Protein AF-A0A672Z9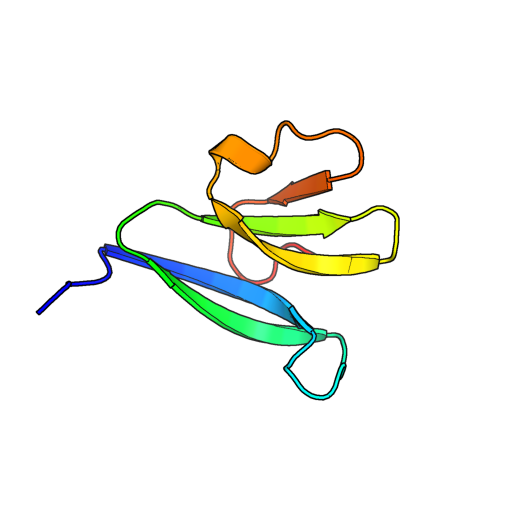K0-F1 (afdb_monomer)

Secondary structure (DSSP, 8-state):
-----EEEEEEE--TT--TTEEEEEEESS-EEEEEETTS-EEEEEGGGTTSTTEEEE-STT---

Sequence (64 aa):
MNISKYNIQCYGEDFLMVRNQVLQCSSPEKQACYTRATGEKGCTPLKFCSREGWSCCHTDLCNV

Radius of gyration: 11.38 Å; Cα contacts (8 Å, |Δi|>4): 147; chains: 1; bounding box: 26×18×36 Å

Mean predicted aligned error: 4.43 Å

Structure (mmCIF, N/CA/C/O backbone):
data_AF-A0A672Z9K0-F1
#
_entry.id   AF-A0A672Z9K0-F1
#
loop_
_atom_site.group_PDB
_atom_site.id
_atom_site.type_symbol
_atom_site.label_atom_id
_atom_site.label_alt_id
_atom_site.label_comp_id
_atom_site.label_asym_id
_atom_site.label_entity_id
_atom_site.label_seq_id
_atom_site.pdbx_PDB_ins_code
_atom_site.Cartn_x
_atom_site.Cartn_y
_atom_site.Cartn_z
_atom_site.occupancy
_atom_site.B_iso_or_equiv
_atom_site.auth_seq_id
_atom_site.auth_comp_id
_atom_site.auth_asym_id
_atom_site.auth_atom_id
_atom_site.pdbx_PDB_model_num
ATOM 1 N N . MET A 1 1 ? -2.598 7.001 24.292 1.00 45.91 1 MET A N 1
ATOM 2 C CA . MET A 1 1 ? -2.190 5.950 23.334 1.00 45.91 1 MET A CA 1
ATOM 3 C C . MET A 1 1 ? -3.145 5.998 22.156 1.00 45.91 1 MET A C 1
ATOM 5 O O . MET A 1 1 ? -4.333 5.786 22.359 1.00 45.91 1 MET A O 1
ATOM 9 N N . ASN A 1 2 ? -2.663 6.356 20.965 1.00 54.44 2 ASN A N 1
ATOM 10 C CA . ASN A 1 2 ? -3.487 6.331 19.756 1.00 54.44 2 ASN A CA 1
ATOM 11 C C . ASN A 1 2 ? -3.617 4.864 19.327 1.00 54.44 2 ASN A C 1
ATOM 13 O O . ASN A 1 2 ? -2.654 4.273 18.850 1.00 54.44 2 ASN A O 1
ATOM 17 N N . ILE A 1 3 ? -4.768 4.249 19.592 1.00 62.22 3 ILE A N 1
ATOM 18 C CA . ILE A 1 3 ? -5.032 2.860 19.210 1.00 62.22 3 ILE A CA 1
ATOM 19 C C . ILE A 1 3 ? -5.315 2.870 17.707 1.00 62.22 3 ILE A C 1
ATOM 21 O O . ILE A 1 3 ? -6.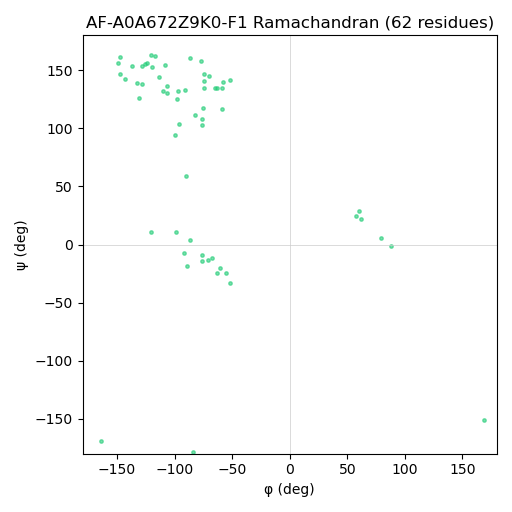360 3.366 17.282 1.00 62.22 3 ILE A O 1
ATOM 25 N N . SER A 1 4 ? -4.386 2.363 16.896 1.00 71.94 4 SER A N 1
ATOM 26 C CA . SER A 1 4 ? -4.651 2.096 15.481 1.00 71.94 4 SER A CA 1
ATOM 27 C C . SER A 1 4 ? -5.811 1.108 15.384 1.00 71.94 4 SER A C 1
ATOM 29 O O . SER A 1 4 ? -5.718 -0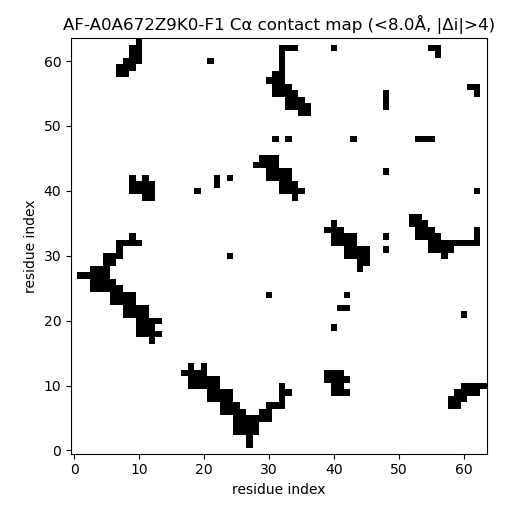.010 15.882 1.00 71.94 4 SER A O 1
ATOM 31 N N . LYS A 1 5 ? -6.926 1.543 14.792 1.00 81.88 5 LYS A N 1
ATOM 32 C CA . LYS A 1 5 ? -8.146 0.730 14.662 1.00 81.88 5 LYS A CA 1
ATOM 33 C C . LYS A 1 5 ? -8.157 -0.109 13.390 1.00 81.88 5 LYS A C 1
ATOM 35 O O . LYS A 1 5 ? -8.926 -1.060 13.303 1.00 81.88 5 LYS A O 1
ATOM 40 N N . TYR A 1 6 ? -7.325 0.254 12.419 1.00 90.81 6 TYR A N 1
ATOM 41 C CA . TYR A 1 6 ? -7.248 -0.403 11.127 1.00 90.81 6 TYR A CA 1
ATOM 42 C C . TYR A 1 6 ? -5.808 -0.780 10.820 1.00 90.81 6 TYR A C 1
ATOM 44 O O . TYR A 1 6 ? -4.880 -0.005 11.063 1.00 90.81 6 TYR A O 1
ATOM 52 N N . ASN A 1 7 ? -5.655 -1.978 10.274 1.00 94.31 7 ASN A N 1
ATOM 53 C CA . ASN A 1 7 ? -4.408 -2.512 9.765 1.00 94.31 7 ASN A CA 1
ATOM 54 C C . ASN A 1 7 ? -4.686 -3.105 8.381 1.00 94.31 7 ASN A C 1
ATOM 56 O O . ASN A 1 7 ? -5.743 -3.701 8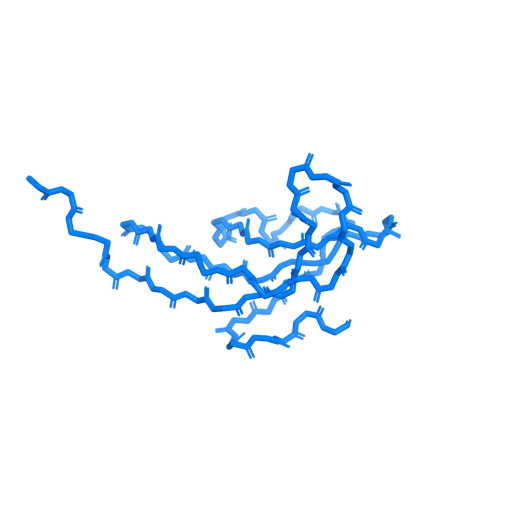.176 1.00 94.31 7 ASN A O 1
ATOM 60 N N . ILE A 1 8 ? -3.768 -2.879 7.449 1.00 96.19 8 ILE A N 1
ATOM 61 C CA . ILE A 1 8 ? -3.738 -3.531 6.142 1.00 96.19 8 ILE A CA 1
ATOM 62 C C . ILE A 1 8 ? -2.278 -3.779 5.769 1.00 96.19 8 ILE A C 1
ATOM 64 O O . ILE A 1 8 ? -1.407 -2.948 6.063 1.00 96.19 8 ILE A O 1
ATOM 68 N N . GLN A 1 9 ? -2.009 -4.913 5.138 1.00 97.25 9 GLN A N 1
ATOM 69 C CA . GLN A 1 9 ? -0.709 -5.218 4.558 1.00 97.25 9 GLN A CA 1
ATOM 70 C C . GLN A 1 9 ? -0.714 -4.889 3.071 1.00 97.25 9 GLN A C 1
ATOM 72 O O . GLN A 1 9 ? -1.624 -5.291 2.357 1.00 97.25 9 GLN A O 1
ATOM 77 N N . CYS A 1 10 ? 0.304 -4.189 2.583 1.00 96.62 10 CYS A N 1
ATOM 78 C CA . CYS A 1 10 ? 0.416 -3.839 1.165 1.00 96.62 10 CYS A CA 1
ATOM 79 C C . CYS A 1 10 ? 1.842 -4.041 0.676 1.00 96.62 10 CYS A C 1
ATOM 81 O O . CYS A 1 10 ? 2.788 -3.906 1.451 1.00 96.62 10 CYS A O 1
ATOM 83 N N . TYR A 1 11 ? 2.012 -4.290 -0.618 1.00 96.44 11 TYR A N 1
ATOM 84 C CA . TYR A 1 11 ? 3.319 -4.134 -1.239 1.00 96.44 11 TYR A CA 1
ATOM 85 C C . TYR A 1 11 ? 3.677 -2.653 -1.324 1.00 96.44 11 TYR A C 1
ATOM 87 O O . TYR A 1 11 ? 2.808 -1.807 -1.549 1.00 96.44 11 TYR A O 1
ATOM 95 N N . GLY A 1 12 ? 4.954 -2.337 -1.166 1.00 93.69 12 GLY A N 1
ATOM 96 C CA . GLY A 1 12 ? 5.442 -0.976 -1.293 1.00 93.69 12 GLY A CA 1
ATOM 97 C C . GLY A 1 12 ? 6.945 -0.878 -1.453 1.00 93.69 12 GLY A C 1
ATOM 98 O O . GLY A 1 12 ? 7.635 -1.874 -1.690 1.00 93.69 12 GLY A O 1
ATOM 99 N N . GLU A 1 13 ? 7.420 0.354 -1.346 1.00 89.38 13 GLU A N 1
ATOM 100 C CA . GLU A 1 13 ? 8.836 0.699 -1.314 1.00 89.38 13 GLU A CA 1
ATOM 101 C C . GLU A 1 13 ? 9.219 1.096 0.117 1.00 89.38 13 GLU A C 1
ATOM 103 O O . GLU A 1 13 ? 8.464 1.801 0.793 1.00 89.38 13 GLU A O 1
ATOM 108 N N . ASP A 1 14 ? 10.364 0.613 0.601 1.00 79.38 14 ASP A N 1
ATOM 109 C CA . ASP A 1 14 ? 10.928 1.068 1.874 1.00 79.38 14 ASP A CA 1
ATOM 110 C C . ASP A 1 14 ? 11.757 2.360 1.708 1.00 79.38 14 ASP A C 1
ATOM 112 O O . ASP A 1 14 ? 11.879 2.925 0.620 1.00 79.38 14 ASP A O 1
ATOM 116 N N . PHE A 1 15 ? 12.349 2.847 2.803 1.00 77.56 15 PHE A N 1
ATOM 117 C CA . PHE A 1 15 ? 13.168 4.066 2.797 1.00 77.56 15 PHE A CA 1
ATOM 118 C C . PHE A 1 15 ? 14.486 3.933 2.007 1.00 77.56 15 PHE A C 1
ATOM 120 O O . PHE A 1 15 ? 15.142 4.944 1.758 1.00 77.56 15 PHE A O 1
ATOM 127 N N . LEU A 1 16 ? 14.873 2.715 1.614 1.00 83.50 16 LEU A N 1
ATOM 128 C CA . 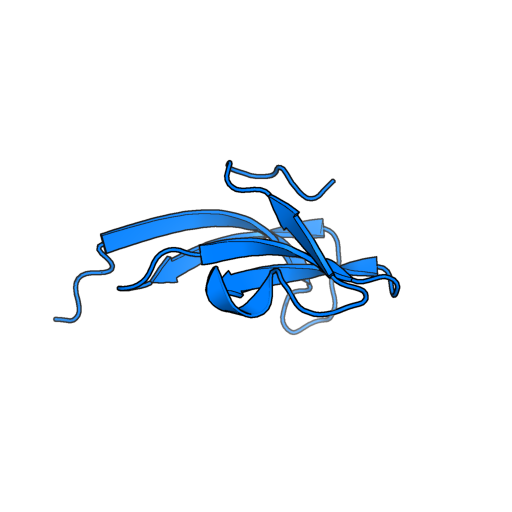LEU A 1 16 ? 16.020 2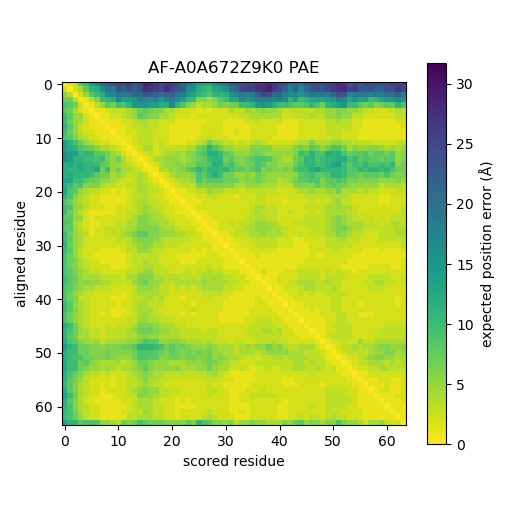.418 0.752 1.00 83.50 16 LEU A CA 1
ATOM 129 C C . LEU A 1 16 ? 15.596 2.182 -0.708 1.00 83.50 16 LEU A C 1
ATOM 131 O O . LEU A 1 16 ? 16.415 1.746 -1.516 1.00 83.50 16 LEU A O 1
ATOM 135 N N . MET A 1 17 ? 14.338 2.484 -1.058 1.00 78.50 17 MET A N 1
ATOM 136 C CA . MET A 1 17 ? 13.745 2.262 -2.384 1.00 78.50 17 MET A CA 1
ATOM 137 C C . MET A 1 17 ? 13.701 0.782 -2.795 1.00 78.50 17 MET A C 1
ATOM 139 O O . MET A 1 17 ? 13.613 0.459 -3.985 1.00 78.50 17 MET A O 1
ATOM 143 N N . VAL A 1 18 ? 13.746 -0.143 -1.832 1.00 81.62 18 VAL A N 1
ATOM 144 C CA . VAL A 1 18 ? 13.590 -1.566 -2.132 1.00 81.62 18 VAL A CA 1
ATOM 145 C C . VAL A 1 18 ? 12.120 -1.837 -2.418 1.00 81.62 18 VAL A C 1
ATOM 147 O O . VAL A 1 18 ? 11.252 -1.649 -1.568 1.00 81.62 18 VAL A O 1
ATOM 150 N N . ARG A 1 19 ? 11.844 -2.278 -3.646 1.00 84.75 19 ARG A N 1
ATOM 151 C CA . ARG A 1 19 ? 10.493 -2.560 -4.142 1.00 84.75 19 ARG A CA 1
ATOM 152 C C . ARG A 1 19 ? 9.939 -3.885 -3.632 1.00 84.75 19 ARG A C 1
ATOM 154 O O . ARG A 1 19 ? 10.686 -4.812 -3.331 1.00 84.75 19 ARG A O 1
ATOM 161 N N . ASN A 1 20 ? 8.608 -3.983 -3.649 1.00 84.94 20 ASN A N 1
ATOM 162 C CA . ASN A 1 20 ? 7.828 -5.171 -3.280 1.00 84.94 20 ASN A CA 1
ATOM 163 C C . ASN A 1 20 ? 8.047 -5.632 -1.830 1.00 84.94 20 ASN A C 1
ATOM 165 O O . ASN A 1 20 ? 7.883 -6.810 -1.517 1.00 84.94 20 ASN A O 1
ATOM 169 N N . GLN A 1 21 ? 8.379 -4.699 -0.939 1.00 92.69 21 GLN A N 1
ATOM 170 C CA . GLN A 1 21 ? 8.408 -4.959 0.495 1.00 92.69 21 GLN A CA 1
ATOM 171 C C . GLN A 1 21 ? 6.986 -5.032 1.047 1.00 92.69 21 GLN A C 1
ATOM 173 O O . GLN A 1 21 ? 6.092 -4.329 0.575 1.00 92.69 21 GLN A O 1
ATOM 178 N N . VAL A 1 22 ? 6.781 -5.875 2.059 1.00 95.19 22 VAL A N 1
ATOM 179 C CA . VAL A 1 22 ? 5.504 -5.957 2.775 1.00 95.19 22 VAL A CA 1
ATOM 180 C C . VAL A 1 22 ? 5.453 -4.848 3.820 1.00 95.19 22 VAL A C 1
ATOM 182 O O . VAL A 1 22 ? 6.175 -4.878 4.816 1.00 95.19 22 VAL A O 1
ATOM 185 N N . LEU A 1 23 ? 4.581 -3.868 3.600 1.00 93.50 23 LEU A N 1
ATOM 186 C CA . LEU A 1 23 ? 4.318 -2.774 4.526 1.00 93.50 23 LEU A CA 1
ATOM 187 C C . LEU A 1 23 ? 3.182 -3.149 5.478 1.00 93.50 23 LEU A C 1
ATOM 189 O O . LEU A 1 23 ? 2.127 -3.597 5.033 1.00 93.50 23 LEU A O 1
ATOM 193 N N . GLN A 1 24 ? 3.364 -2.906 6.779 1.00 93.62 24 GLN A N 1
ATOM 194 C CA . GLN A 1 24 ? 2.281 -2.973 7.764 1.00 93.62 24 GLN A CA 1
ATOM 195 C C . GLN A 1 24 ? 1.699 -1.586 8.034 1.00 93.62 24 GLN A C 1
ATOM 197 O O . GLN A 1 24 ? 2.267 -0.782 8.776 1.00 93.62 24 GLN A O 1
ATOM 202 N N . CYS A 1 25 ? 0.531 -1.312 7.466 1.00 92.56 25 CYS A N 1
ATOM 203 C CA . CYS A 1 25 ? -0.075 0.010 7.506 1.00 92.56 25 CYS A CA 1
ATOM 204 C C . CYS A 1 25 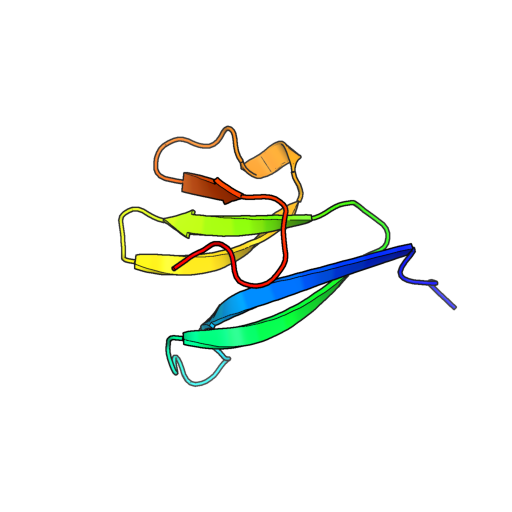? -1.141 0.092 8.592 1.00 92.56 25 CYS A C 1
ATOM 206 O O . CYS A 1 25 ? -2.306 -0.243 8.384 1.00 92.56 25 CYS A O 1
ATOM 208 N N . SER A 1 26 ? -0.723 0.569 9.765 1.00 92.88 26 SER A N 1
ATOM 209 C CA . SER A 1 26 ? -1.593 0.774 10.926 1.00 92.88 26 SER A CA 1
ATOM 210 C C . SER A 1 26 ? -2.035 2.233 11.025 1.00 92.88 26 SER A C 1
ATOM 212 O O . SER A 1 26 ? -1.191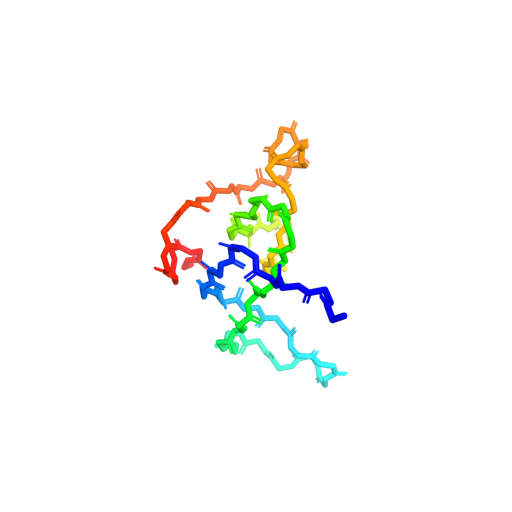 3.125 11.060 1.00 92.88 26 SER A O 1
ATOM 214 N N . SER A 1 27 ? -3.343 2.492 11.089 1.00 90.69 27 SER A N 1
ATOM 215 C CA . SER A 1 27 ? -3.882 3.855 11.208 1.00 90.69 27 SER A CA 1
ATOM 216 C C . SER A 1 27 ? -5.202 3.909 11.994 1.00 90.69 27 SER A C 1
ATOM 218 O O . SER A 1 27 ? -5.935 2.917 12.067 1.00 90.69 27 SER A O 1
ATOM 220 N N . PRO A 1 28 ? -5.544 5.065 12.598 1.00 91.44 28 PRO A N 1
ATOM 221 C CA . PRO A 1 28 ? -6.887 5.330 13.111 1.00 91.44 28 PRO A CA 1
ATOM 222 C C . PRO A 1 28 ? -7.975 5.362 12.024 1.00 91.44 28 PRO A C 1
ATOM 224 O O . PRO A 1 28 ? -9.142 5.125 12.337 1.00 91.44 28 PRO A O 1
ATOM 227 N N . GLU A 1 29 ? -7.616 5.645 10.767 1.00 91.88 29 GLU A N 1
ATOM 228 C CA . GLU A 1 29 ? -8.528 5.674 9.614 1.00 91.88 29 GLU A CA 1
ATOM 229 C C . GLU A 1 29 ? -8.301 4.483 8.669 1.00 91.88 29 GLU A C 1
ATOM 231 O O . GLU A 1 29 ? -7.212 3.910 8.616 1.00 91.88 29 GLU A O 1
ATOM 236 N N . LYS A 1 30 ? -9.340 4.097 7.912 1.00 92.69 30 LYS A N 1
ATOM 237 C CA . LYS A 1 30 ? -9.231 3.021 6.919 1.00 92.69 30 LYS A CA 1
ATOM 238 C C . LYS A 1 30 ? -8.271 3.425 5.800 1.00 92.69 30 LYS A C 1
ATOM 240 O O . LYS A 1 30 ? -8.375 4.517 5.238 1.00 92.69 30 LYS A O 1
ATOM 245 N N . GLN A 1 31 ? -7.391 2.499 5.446 1.00 95.38 31 GLN A N 1
ATOM 246 C CA . GLN A 1 31 ? -6.449 2.627 4.341 1.00 95.38 31 GLN A CA 1
ATOM 247 C C . GLN A 1 31 ? -6.734 1.570 3.269 1.00 95.38 31 GLN A C 1
ATOM 249 O O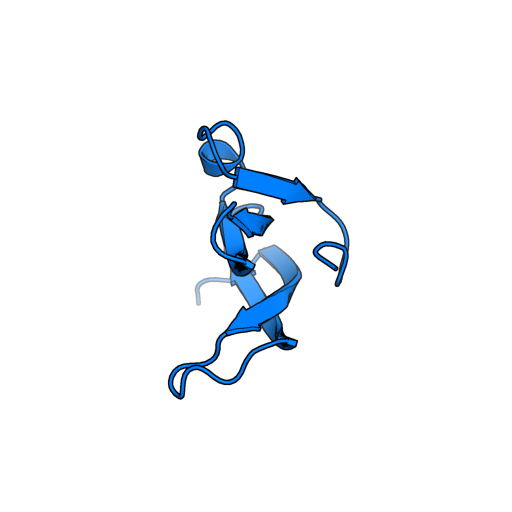 . GLN A 1 31 ? -7.421 0.582 3.525 1.00 95.38 31 GLN A O 1
ATOM 254 N N . ALA A 1 32 ? -6.209 1.804 2.074 1.00 96.25 32 ALA A N 1
ATOM 255 C CA . ALA A 1 32 ? -6.167 0.870 0.960 1.00 96.25 32 ALA A CA 1
ATOM 256 C C . ALA A 1 32 ? -4.727 0.722 0.478 1.00 96.25 32 ALA A C 1
ATOM 258 O O . ALA A 1 32 ? -3.916 1.644 0.630 1.00 96.25 32 ALA A O 1
ATOM 259 N N . CYS A 1 33 ? -4.441 -0.410 -0.151 1.00 97.00 33 CYS A N 1
ATOM 260 C CA . CYS A 1 33 ? -3.233 -0.549 -0.940 1.00 97.00 33 CYS A CA 1
ATOM 261 C C . CYS A 1 33 ? -3.402 0.219 -2.247 1.00 97.00 33 CYS A C 1
ATOM 263 O O . CYS A 1 33 ? -4.485 0.188 -2.832 1.00 97.00 33 CYS A O 1
ATOM 265 N N . TYR A 1 34 ? -2.348 0.888 -2.707 1.00 95.88 34 TYR A N 1
ATOM 266 C CA . TYR A 1 34 ? -2.331 1.564 -3.998 1.00 95.88 34 TYR A CA 1
ATOM 267 C C . TYR A 1 34 ? -1.181 1.083 -4.886 1.00 95.88 34 TYR A C 1
ATOM 269 O O . TYR A 1 34 ? -0.142 0.639 -4.389 1.00 95.88 34 TYR A O 1
ATOM 277 N N . THR A 1 35 ? -1.371 1.252 -6.193 1.00 95.31 35 THR A N 1
ATOM 278 C CA . THR A 1 35 ? -0.342 1.204 -7.236 1.00 95.31 35 THR A CA 1
ATOM 279 C C . THR A 1 35 ? -0.518 2.437 -8.121 1.00 95.31 35 THR A C 1
ATOM 281 O O . THR A 1 35 ? -1.622 2.693 -8.611 1.00 95.31 35 THR A O 1
ATOM 284 N N . ARG A 1 36 ? 0.536 3.229 -8.323 1.00 91.81 36 ARG A N 1
ATOM 285 C CA . ARG A 1 36 ? 0.535 4.345 -9.282 1.00 91.81 36 ARG A CA 1
ATOM 286 C C . ARG A 1 36 ? 0.928 3.863 -10.672 1.00 91.81 36 ARG A C 1
ATOM 288 O O . ARG A 1 36 ? 1.621 2.860 -10.811 1.00 91.81 36 ARG A O 1
ATOM 295 N N . ALA A 1 37 ? 0.590 4.642 -11.697 1.00 90.50 37 ALA A N 1
ATOM 296 C CA . ALA A 1 37 ? 1.027 4.389 -13.074 1.00 90.50 37 ALA A CA 1
ATOM 297 C C . ALA A 1 37 ? 2.563 4.279 -13.235 1.00 90.50 37 ALA A C 1
ATOM 299 O O . ALA A 1 37 ? 3.041 3.618 -14.150 1.00 90.50 37 ALA A O 1
ATOM 300 N N . THR A 1 38 ? 3.341 4.889 -12.334 1.00 88.50 38 THR A N 1
ATOM 301 C CA . THR A 1 38 ? 4.813 4.797 -12.294 1.00 88.50 38 THR A CA 1
ATOM 302 C C . THR A 1 38 ? 5.340 3.468 -11.737 1.00 88.50 38 THR A C 1
ATOM 304 O O . THR A 1 38 ? 6.546 3.229 -11.776 1.00 88.50 38 THR A O 1
ATOM 307 N N . GLY A 1 39 ? 4.465 2.621 -11.188 1.00 89.19 39 GLY A N 1
ATOM 308 C CA . GLY A 1 39 ? 4.826 1.398 -10.471 1.00 89.19 39 GLY A CA 1
ATOM 309 C C . GLY A 1 39 ? 5.079 1.590 -8.971 1.00 89.19 39 GLY A C 1
ATOM 310 O O . GLY A 1 39 ? 5.344 0.606 -8.289 1.00 89.19 39 GLY A O 1
ATOM 311 N N . GLU A 1 40 ? 4.978 2.818 -8.445 1.00 91.75 40 GLU A N 1
ATOM 312 C CA . GLU A 1 40 ? 5.039 3.084 -6.998 1.00 91.75 40 GLU A CA 1
ATOM 313 C C . GLU A 1 40 ? 3.861 2.406 -6.291 1.00 91.75 40 GLU A C 1
ATOM 315 O O . GLU A 1 40 ? 2.715 2.506 -6.739 1.00 91.75 40 GLU A O 1
ATOM 320 N N . LYS A 1 41 ? 4.139 1.747 -5.168 1.00 94.88 41 LYS A N 1
ATOM 321 C CA . LYS A 1 41 ? 3.152 1.009 -4.382 1.00 94.88 41 LYS A CA 1
ATOM 322 C C . LYS A 1 41 ? 3.198 1.431 -2.919 1.00 94.88 41 LYS A C 1
ATOM 324 O O . LYS A 1 41 ? 4.247 1.827 -2.412 1.00 94.88 41 LYS A O 1
ATOM 329 N N . GLY A 1 42 ? 2.080 1.289 -2.219 1.00 94.56 42 GLY A N 1
ATOM 330 C CA . GLY A 1 42 ? 2.055 1.461 -0.771 1.00 94.56 42 GLY A CA 1
ATOM 331 C C . GLY A 1 42 ? 0.647 1.517 -0.203 1.00 94.56 42 GLY A C 1
ATOM 332 O O . GLY A 1 42 ? -0.282 0.944 -0.766 1.00 94.56 42 GLY A O 1
ATOM 333 N N . CYS A 1 43 ? 0.492 2.238 0.906 1.00 94.81 43 CYS A N 1
ATOM 334 C CA . CYS A 1 43 ? -0.782 2.427 1.595 1.00 94.81 43 CYS A CA 1
ATOM 335 C C . CYS A 1 43 ? -1.240 3.878 1.535 1.00 94.81 43 CYS A C 1
ATOM 337 O O . CYS A 1 43 ? -0.430 4.802 1.612 1.00 94.81 43 CYS A O 1
ATOM 339 N N . THR A 1 44 ? -2.547 4.087 1.420 1.00 94.50 44 THR A N 1
ATOM 340 C CA . THR A 1 44 ? -3.130 5.428 1.394 1.00 94.50 44 THR A CA 1
ATOM 341 C C . THR A 1 44 ? -4.517 5.444 2.032 1.00 94.50 44 THR A C 1
ATOM 343 O O . THR A 1 44 ? -5.252 4.459 1.919 1.00 94.50 44 THR A O 1
ATOM 346 N N . PRO A 1 45 ? -4.929 6.537 2.697 1.00 93.56 45 PRO A N 1
ATOM 347 C CA . PRO A 1 45 ? -6.320 6.734 3.090 1.00 93.56 45 PRO A CA 1
ATOM 348 C C . PRO A 1 45 ? -7.290 6.568 1.913 1.00 93.56 45 PRO A C 1
ATOM 350 O O . PRO A 1 45 ? -7.029 7.062 0.814 1.00 93.56 45 PRO A O 1
ATOM 353 N N . LEU A 1 46 ? -8.454 5.954 2.159 1.00 92.50 46 LEU A N 1
ATOM 354 C CA . LEU A 1 46 ? -9.445 5.634 1.113 1.00 92.50 46 LEU A CA 1
ATOM 355 C C . LEU A 1 46 ? -9.833 6.834 0.230 1.00 92.50 46 LEU A C 1
ATOM 357 O O . LEU A 1 46 ? -10.064 6.676 -0.965 1.00 92.50 46 LEU A O 1
ATOM 361 N N . LYS A 1 47 ? -9.857 8.046 0.797 1.00 89.62 47 LYS A N 1
ATOM 362 C CA . LYS A 1 47 ? -10.180 9.296 0.082 1.00 89.62 47 LYS A CA 1
ATOM 363 C C . LYS A 1 47 ? -9.232 9.624 -1.076 1.00 89.62 47 LYS A C 1
ATOM 365 O O . LYS A 1 47 ? -9.575 10.435 -1.926 1.00 89.62 47 LYS A O 1
ATOM 370 N N . PHE A 1 48 ? -8.030 9.051 -1.095 1.00 90.12 48 PHE A N 1
ATOM 371 C CA . PHE A 1 48 ? -7.050 9.292 -2.153 1.00 90.12 48 PHE A CA 1
ATOM 372 C C . PHE A 1 48 ? -7.136 8.280 -3.295 1.00 90.12 48 PHE A C 1
ATOM 374 O O . PHE A 1 48 ? -6.498 8.489 -4.321 1.00 90.12 48 PHE A O 1
ATOM 381 N N . CYS A 1 49 ? -7.951 7.234 -3.159 1.00 89.56 49 CYS A N 1
ATOM 382 C CA . CYS A 1 49 ? -8.134 6.225 -4.200 1.00 89.56 49 CYS A CA 1
ATOM 383 C C . CYS A 1 49 ? -8.909 6.719 -5.424 1.00 89.56 49 CYS A C 1
ATOM 385 O O . CYS A 1 49 ? -8.886 6.067 -6.457 1.00 89.56 49 CYS A O 1
ATOM 387 N N . SER A 1 50 ? -9.570 7.873 -5.332 1.00 87.19 50 SER A N 1
ATOM 388 C CA . SER A 1 50 ? -10.223 8.532 -6.466 1.00 87.19 50 SER A CA 1
ATOM 389 C C . SER A 1 50 ? -9.283 9.444 -7.263 1.00 87.19 50 SER A C 1
ATOM 391 O O . SER A 1 50 ? -9.742 10.163 -8.148 1.00 87.19 50 SER A O 1
ATOM 393 N N . ARG A 1 51 ? -7.986 9.490 -6.927 1.00 86.00 51 ARG A N 1
ATOM 394 C CA . ARG A 1 51 ? -6.999 10.279 -7.674 1.00 86.00 51 ARG A CA 1
ATOM 395 C C . ARG A 1 51 ? -6.671 9.597 -8.995 1.00 86.00 51 ARG A C 1
ATOM 397 O O . ARG A 1 51 ? -6.399 8.401 -9.036 1.00 86.00 51 ARG A O 1
ATOM 404 N N . GLU A 1 52 ? -6.640 10.382 -10.064 1.00 86.94 52 GLU A N 1
ATOM 405 C CA . GLU A 1 52 ? -6.227 9.902 -11.379 1.00 86.94 52 GLU A CA 1
ATOM 406 C C . GLU A 1 52 ? -4.800 9.328 -11.328 1.00 86.94 52 GLU A C 1
ATOM 408 O O . GLU A 1 52 ? -3.923 9.848 -10.632 1.00 86.94 52 GLU A O 1
ATOM 413 N N . GLY A 1 53 ? -4.577 8.216 -12.032 1.00 86.75 53 GLY A N 1
ATOM 414 C CA . GLY A 1 53 ? -3.291 7.515 -12.052 1.00 86.75 53 GLY A CA 1
ATOM 415 C C . GLY A 1 53 ? -3.008 6.629 -10.831 1.00 86.75 53 GLY A C 1
ATOM 416 O O . GLY A 1 53 ? -1.905 6.087 -10.739 1.00 86.75 53 GLY A O 1
ATOM 417 N N . TRP A 1 54 ? -3.969 6.466 -9.914 1.00 92.12 54 TRP A N 1
ATOM 418 C CA . TRP A 1 54 ? -3.897 5.538 -8.783 1.00 92.12 54 TRP A CA 1
ATOM 419 C C . TRP A 1 54 ? -4.885 4.390 -8.985 1.00 92.12 54 TRP A C 1
ATOM 421 O O . TRP A 1 54 ? -6.056 4.607 -9.278 1.00 92.12 54 TRP A O 1
ATOM 431 N N . SER A 1 55 ? -4.419 3.163 -8.785 1.00 94.19 55 SER A N 1
ATOM 432 C CA . SER A 1 55 ? -5.271 1.983 -8.630 1.00 94.19 55 SER A CA 1
ATOM 433 C C . SER A 1 55 ? -5.256 1.572 -7.169 1.00 94.19 55 SER A C 1
ATOM 435 O O . SER A 1 55 ? -4.177 1.462 -6.593 1.00 94.19 55 SER A O 1
ATOM 437 N N . CYS A 1 56 ? -6.425 1.356 -6.570 1.00 96.00 56 CYS A N 1
ATOM 438 C CA . CYS A 1 56 ? -6.544 0.953 -5.173 1.00 96.00 56 CYS A CA 1
ATOM 439 C C . CYS A 1 56 ? -7.247 -0.389 -5.007 1.00 96.00 56 CYS A C 1
ATOM 441 O O . CYS A 1 56 ? -8.122 -0.746 -5.793 1.00 96.00 56 CYS A O 1
ATOM 443 N N . CYS A 1 57 ? -6.922 -1.081 -3.918 1.00 95.94 57 CYS A N 1
ATOM 444 C CA . CYS A 1 57 ? -7.593 -2.300 -3.486 1.00 95.94 57 CYS A CA 1
ATOM 445 C C . CYS A 1 57 ? -7.593 -2.407 -1.946 1.00 95.94 57 CYS A C 1
ATOM 447 O O . CYS A 1 57 ? -6.858 -1.698 -1.255 1.00 95.94 57 CYS A O 1
ATOM 449 N N . HIS A 1 58 ? -8.479 -3.237 -1.389 1.00 95.56 58 HIS A N 1
ATOM 450 C CA . HIS A 1 58 ? -8.910 -3.129 0.018 1.00 95.56 58 HIS A CA 1
ATOM 451 C C . HIS A 1 58 ? -8.632 -4.367 0.878 1.00 95.56 58 HIS A C 1
ATOM 453 O O . HIS A 1 58 ? -9.151 -4.465 1.988 1.00 95.56 58 HIS A O 1
ATOM 459 N N . THR A 1 59 ? -7.853 -5.317 0.368 1.00 96.12 59 THR A N 1
ATOM 460 C CA . THR A 1 59 ? -7.478 -6.545 1.079 1.00 96.12 59 THR A CA 1
ATOM 461 C C . THR A 1 59 ? -5.966 -6.631 1.211 1.00 96.12 59 THR A C 1
ATOM 463 O O . THR A 1 59 ? -5.240 -5.946 0.495 1.00 96.12 59 THR A O 1
ATOM 466 N N . ASP A 1 60 ? -5.479 -7.480 2.109 1.00 97.12 60 ASP A N 1
ATOM 467 C CA . ASP A 1 60 ? -4.041 -7.640 2.298 1.00 97.12 60 ASP A CA 1
ATOM 468 C C . ASP A 1 60 ? -3.343 -8.080 1.001 1.00 97.12 60 ASP A C 1
ATOM 470 O O . ASP A 1 60 ? -3.821 -8.963 0.285 1.00 97.12 60 ASP A O 1
ATOM 474 N N . LEU A 1 61 ? -2.213 -7.432 0.708 1.00 96.31 61 LEU A N 1
ATOM 475 C CA . LEU A 1 61 ? -1.283 -7.725 -0.387 1.00 96.31 61 LEU A CA 1
ATOM 476 C C . LEU A 1 61 ? -1.914 -7.705 -1.790 1.00 96.31 61 LEU A C 1
ATOM 478 O O . LEU A 1 61 ? -1.401 -8.317 -2.724 1.00 96.31 61 LEU A O 1
ATOM 482 N N . CYS A 1 62 ? -3.019 -6.983 -1.967 1.00 96.62 62 CYS A N 1
ATOM 483 C CA . CYS A 1 62 ? -3.782 -6.985 -3.217 1.00 96.62 62 CYS A CA 1
ATOM 484 C C . CYS A 1 62 ? -3.157 -6.166 -4.359 1.00 96.62 62 CYS A C 1
ATOM 486 O O . CYS A 1 62 ? -3.589 -6.288 -5.504 1.00 96.62 62 CYS A O 1
ATOM 488 N N . ASN A 1 63 ? -2.174 -5.309 -4.071 1.00 94.75 63 ASN A N 1
ATOM 489 C CA . ASN A 1 63 ? -1.558 -4.398 -5.039 1.00 94.75 63 ASN A CA 1
ATOM 490 C C . ASN A 1 63 ? -0.341 -5.033 -5.738 1.00 94.75 63 ASN A C 1
ATOM 492 O O . ASN A 1 63 ? 0.795 -4.551 -5.639 1.00 94.75 63 ASN A O 1
ATOM 496 N N . VAL A 1 64 ? -0.595 -6.155 -6.414 1.00 88.56 64 VAL A N 1
ATOM 497 C CA . VAL A 1 64 ? 0.398 -6.932 -7.179 1.00 88.56 64 VAL A CA 1
ATOM 498 C C . VAL A 1 64 ? 0.904 -6.188 -8.407 1.00 88.56 64 VAL A C 1
ATOM 500 O O . VAL A 1 64 ? 0.146 -5.391 -8.994 1.00 88.56 64 VAL A O 1
#

Solvent-accessible surface area (backbone atoms only — not comparable to full-atom values): 3739 Å² total; per-residue (Å²): 133,89,70,58,74,31,76,48,39,17,28,15,55,51,100,83,66,47,69,75,36,84,40,81,49,67,28,75,55,66,61,24,21,28,35,34,81,88,69,53,38,27,75,41,53,58,86,58,47,81,40,87,63,44,47,63,41,85,52,68,57,62,49,118

Organism: NCBI:txid375764

Nearest PDB structures (foldseek):
  8gj4-assembly2_C  TM=6.997E-01  e=4.930E+00  Actinoplanes teichomyceticus
  8glc-assembly1_D  TM=6.697E-01  e=5.547E+00  Actinoplanes teichomyceticus

InterPro domains:
  IPR045860 Snake toxin-like superfamily [SSF57302] (6-63)

pLDDT: mean 89.44, std 9.58, range [45.91, 97.25]

Foldseek 3Di:
DFQQPDWAWEWFADPVRDGRDTDIDTHVAAWWWKAFQVRGIDIDGPVCCPDPRIHTDRHHHPHD